Protein AF-A0A8S2X2M3-F1 (afdb_monomer)

InterPro domains:
  IPR010439 MUN domain [PF06292] (15-44)
  IPR027080 Protein Unc-13 [PTHR10480] (1-48)

Sequence (58 aa):
MNVQELSSPPRASGVVKDCVKNCIRHTYHFLFDNCDEVYRRDFENTTGVEKINTTTTD

Foldseek 3Di:
DDDDPDVDPPDPVNVVVVVVVVVVVVVVVVCVVCVPVVCCVPPVVVPPPDPPPPPDDD

Mean predicted aligned error: 11.75 Å

Organism: NCBI:txid1234261

Secondary structure (DSSP, 8-state):
------SSPPPHHHHHHHHHHHHHHHHHHHHHHTHHHHHIIIIITT------------

pLDDT: mean 81.67, std 18.71, range [39.38, 98.62]

Radius of gyration: 24.51 Å; Cα contacts (8 Å, |Δi|>4): 4; chains: 1; bounding box: 62×21×56 Å

Structure (mmCIF, N/CA/C/O backbone):
data_AF-A0A8S2X2M3-F1
#
_entry.id   AF-A0A8S2X2M3-F1
#
loop_
_atom_site.group_PDB
_atom_site.id
_atom_site.type_symbol
_atom_site.label_atom_id
_atom_site.label_alt_id
_atom_site.label_comp_id
_atom_site.label_asym_id
_atom_site.label_entity_id
_atom_site.label_seq_id
_atom_site.pdbx_PDB_ins_code
_atom_site.Cartn_x
_atom_site.Cartn_y
_atom_site.Cartn_z
_atom_site.occupancy
_atom_site.B_iso_or_equiv
_atom_site.auth_seq_id
_atom_site.auth_comp_id
_atom_site.auth_asym_id
_atom_site.auth_atom_id
_atom_site.pdbx_PDB_model_num
ATOM 1 N N . MET A 1 1 ? -18.091 19.392 19.488 1.00 53.59 1 MET A N 1
ATOM 2 C CA . MET A 1 1 ? -18.265 18.173 18.672 1.00 53.59 1 MET A CA 1
ATOM 3 C C . MET A 1 1 ? -19.152 17.249 19.479 1.00 53.59 1 MET A C 1
ATOM 5 O O . MET A 1 1 ? -18.773 16.930 20.598 1.00 53.59 1 MET A O 1
ATOM 9 N N . ASN A 1 2 ? -20.345 16.922 18.986 1.00 56.22 2 ASN A N 1
ATOM 10 C CA . ASN A 1 2 ? -21.223 15.987 19.689 1.00 56.22 2 ASN A CA 1
ATOM 11 C C . ASN A 1 2 ? -20.764 14.575 19.334 1.00 56.22 2 ASN A C 1
ATOM 13 O O . ASN A 1 2 ? -20.609 14.263 18.153 1.00 56.22 2 ASN A O 1
ATOM 17 N N . VAL A 1 3 ? -20.476 13.763 20.349 1.00 72.25 3 VAL A N 1
ATOM 18 C CA . VAL A 1 3 ? -20.092 12.365 20.154 1.00 72.25 3 VAL A CA 1
ATOM 19 C C . VAL A 1 3 ? -21.311 11.633 19.605 1.00 72.25 3 VAL A C 1
ATOM 21 O O . VAL A 1 3 ? -22.386 11.660 20.198 1.00 72.25 3 VAL A O 1
ATOM 24 N N . GLN A 1 4 ? -21.160 11.046 18.422 1.00 73.06 4 GLN A N 1
ATOM 25 C CA . GLN A 1 4 ? -22.195 10.218 17.828 1.00 73.06 4 GLN A CA 1
ATOM 26 C C . GLN A 1 4 ? -22.151 8.856 18.530 1.00 73.06 4 GLN A C 1
ATOM 28 O O . GLN A 1 4 ? -21.194 8.102 18.361 1.00 73.06 4 GLN A O 1
ATOM 33 N N . GLU A 1 5 ? -23.165 8.569 19.345 1.00 79.12 5 GLU A N 1
ATOM 34 C CA . GLU A 1 5 ? -23.316 7.308 20.078 1.00 79.12 5 GLU A CA 1
ATOM 35 C C . GLU A 1 5 ? -23.667 6.176 19.097 1.00 79.12 5 GLU A C 1
ATOM 37 O O . GLU A 1 5 ? -24.827 5.812 18.903 1.00 79.12 5 GLU A O 1
ATOM 42 N N . LEU A 1 6 ? -22.659 5.640 18.403 1.00 75.38 6 LEU A N 1
ATOM 43 C CA . LEU A 1 6 ? -22.804 4.367 17.701 1.00 75.38 6 LEU A CA 1
ATOM 44 C C . LEU A 1 6 ? -22.883 3.240 18.734 1.00 75.38 6 LEU A C 1
ATOM 46 O O . LEU A 1 6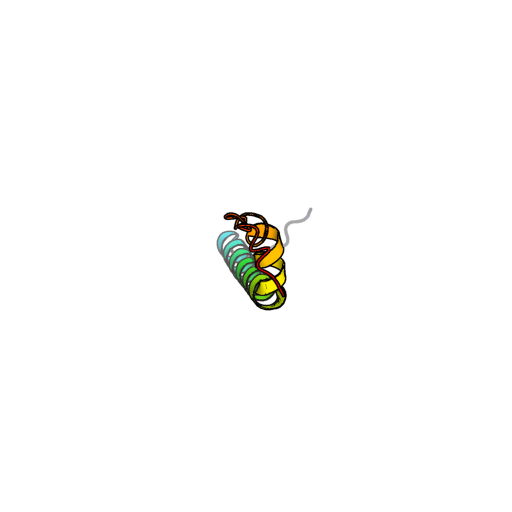 ? -22.080 3.198 19.660 1.00 75.38 6 LEU A O 1
ATOM 50 N N . SER A 1 7 ? -23.779 2.268 18.528 1.00 76.38 7 SER A N 1
ATOM 51 C CA . SER A 1 7 ? -23.932 1.112 19.433 1.00 76.38 7 SER A CA 1
ATOM 52 C C . SER A 1 7 ? -22.647 0.292 19.603 1.00 76.38 7 SER A C 1
ATOM 54 O O . SER A 1 7 ? -22.509 -0.473 20.552 1.00 76.38 7 SER A O 1
ATOM 56 N N . SER A 1 8 ? -21.718 0.414 18.65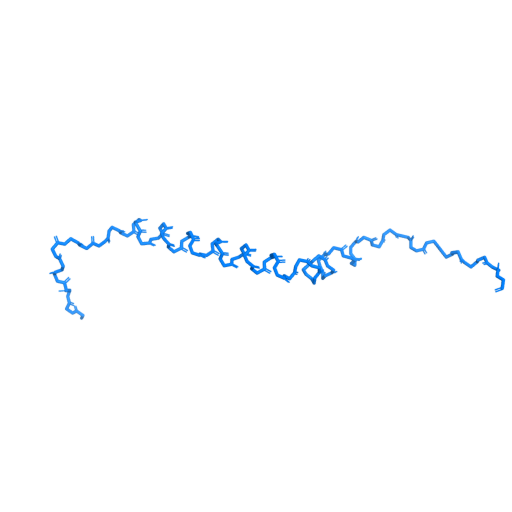6 1.00 79.25 8 SER A N 1
ATOM 57 C CA . SER A 1 8 ? -20.437 -0.283 18.648 1.00 79.25 8 SER A CA 1
ATOM 58 C C . SER A 1 8 ? -19.455 0.478 17.754 1.00 79.25 8 SER A C 1
ATOM 60 O O . SER A 1 8 ? -19.337 0.158 16.566 1.00 79.25 8 SER A O 1
ATOM 62 N N . PRO A 1 9 ? -18.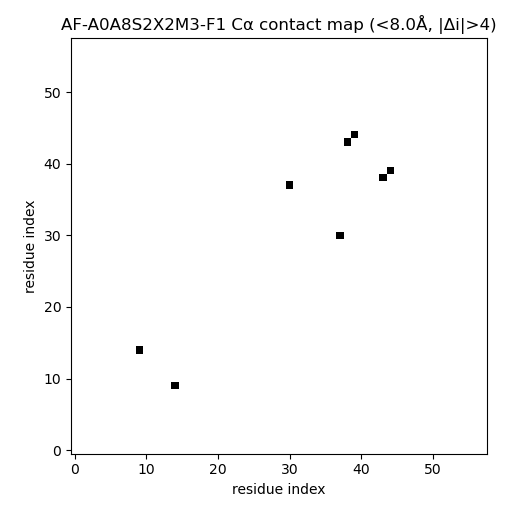776 1.518 18.275 1.00 82.50 9 PRO A N 1
ATOM 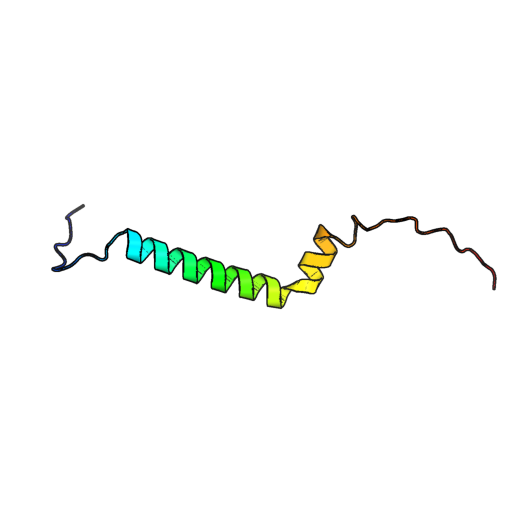63 C CA . PRO A 1 9 ? -17.772 2.238 17.508 1.00 82.50 9 PRO A CA 1
ATOM 64 C C . PRO A 1 9 ? -16.651 1.273 17.091 1.00 82.50 9 PRO A C 1
ATOM 66 O O . PRO A 1 9 ? -16.228 0.428 17.893 1.00 82.50 9 PRO A O 1
ATOM 69 N N . PRO A 1 10 ? -16.156 1.361 15.844 1.00 86.44 10 PRO A N 1
ATOM 70 C CA . PRO A 1 10 ? -15.069 0.509 15.397 1.00 86.44 10 PRO A CA 1
ATOM 71 C C . PRO A 1 10 ? -13.857 0.743 16.295 1.00 86.44 10 PRO A C 1
ATOM 73 O O . PRO A 1 10 ? -13.439 1.879 16.531 1.00 86.44 10 PRO A O 1
ATOM 76 N N . ARG A 1 11 ? -13.283 -0.347 16.815 1.00 91.31 11 ARG A N 1
ATOM 77 C CA . ARG A 1 11 ? -12.072 -0.254 17.634 1.00 91.31 11 ARG A CA 1
ATOM 78 C C . ARG A 1 11 ? -11.004 0.464 16.820 1.00 91.31 11 ARG A C 1
ATOM 80 O O . ARG A 1 11 ? -10.740 0.065 15.687 1.00 91.31 11 ARG A O 1
ATOM 87 N N . ALA A 1 12 ? -10.354 1.462 17.414 1.00 92.38 12 ALA A N 1
ATOM 88 C CA . ALA A 1 12 ? -9.295 2.219 16.749 1.00 92.38 12 ALA A CA 1
ATOM 89 C C . ALA A 1 12 ? -8.222 1.297 16.141 1.00 92.38 12 ALA A C 1
ATOM 91 O O . ALA A 1 12 ? -7.774 1.517 15.023 1.00 92.38 12 ALA A O 1
ATOM 92 N N . SER A 1 13 ? -7.883 0.196 16.822 1.00 95.06 13 SER A N 1
ATOM 93 C CA . SER A 1 13 ? -6.968 -0.822 16.296 1.00 95.06 13 SER A CA 1
ATOM 94 C C . SER A 1 13 ? -7.467 -1.507 15.018 1.00 95.06 13 SER A C 1
ATOM 96 O O . SER A 1 13 ? -6.656 -1.842 14.160 1.00 95.06 13 SER A O 1
ATOM 98 N N . GLY A 1 14 ? -8.779 -1.702 14.865 1.00 94.69 14 GLY A N 1
ATOM 99 C CA . GLY A 1 14 ? -9.395 -2.209 13.638 1.00 94.69 14 GLY A CA 1
ATOM 100 C C . GLY A 1 14 ? -9.267 -1.208 12.494 1.00 94.69 14 GLY A C 1
ATOM 101 O O . GLY A 1 14 ? -8.767 -1.563 11.430 1.00 94.69 14 GLY A O 1
ATOM 102 N N . VAL A 1 15 ? -9.602 0.058 12.758 1.00 95.75 15 VAL A N 1
ATOM 103 C CA . VAL A 1 15 ? -9.461 1.149 11.779 1.00 95.75 15 VAL A CA 1
ATOM 104 C C . VAL A 1 15 ? -8.012 1.270 11.306 1.00 95.75 15 VAL A C 1
ATOM 106 O O . VAL A 1 15 ? -7.743 1.242 10.109 1.00 95.75 15 VAL A O 1
ATOM 109 N N . VAL A 1 16 ? -7.056 1.320 12.239 1.00 97.50 16 VAL A N 1
ATOM 110 C CA . VAL A 1 16 ? -5.626 1.414 11.912 1.00 97.50 16 VAL A CA 1
ATOM 111 C C . VAL A 1 16 ? -5.158 0.190 11.125 1.00 97.50 16 VAL A C 1
ATOM 113 O O . VAL A 1 16 ? -4.435 0.340 10.141 1.00 97.50 16 VAL A O 1
ATOM 116 N N . LYS A 1 17 ? -5.595 -1.019 11.498 1.00 97.56 17 LYS A N 1
ATOM 117 C CA . LYS A 1 17 ? -5.245 -2.247 10.771 1.00 97.56 17 LYS A CA 1
ATOM 118 C C . LYS A 1 17 ? -5.708 -2.196 9.316 1.00 97.56 17 LYS A C 1
ATOM 120 O O . LYS A 1 17 ? -4.961 -2.613 8.431 1.00 97.56 17 LYS A O 1
ATOM 125 N N . ASP A 1 18 ? -6.910 -1.697 9.059 1.00 97.69 18 ASP A N 1
ATOM 126 C CA . ASP A 1 18 ? -7.437 -1.617 7.699 1.00 97.69 18 ASP A CA 1
ATOM 127 C C . ASP A 1 18 ? -6.783 -0.489 6.889 1.00 97.69 18 ASP A C 1
ATOM 129 O O . ASP A 1 18 ? -6.457 -0.704 5.719 1.00 97.69 18 ASP A O 1
ATOM 133 N N . CYS A 1 19 ? -6.440 0.638 7.521 1.00 98.12 19 CYS A N 1
ATOM 134 C CA . CYS A 1 19 ? -5.603 1.673 6.908 1.00 98.12 19 CYS A CA 1
ATOM 135 C C . CYS A 1 19 ? -4.227 1.133 6.487 1.00 98.12 19 CYS A C 1
ATOM 137 O O . CYS A 1 19 ? -3.797 1.365 5.358 1.00 98.12 19 CYS A O 1
ATOM 139 N N . VAL A 1 20 ? -3.547 0.373 7.356 1.00 98.56 20 VAL A N 1
ATOM 140 C CA . VAL A 1 20 ? -2.223 -0.204 7.055 1.00 98.56 20 VAL A CA 1
ATOM 141 C C . VAL A 1 20 ? -2.306 -1.201 5.902 1.00 98.56 20 VAL A C 1
ATOM 143 O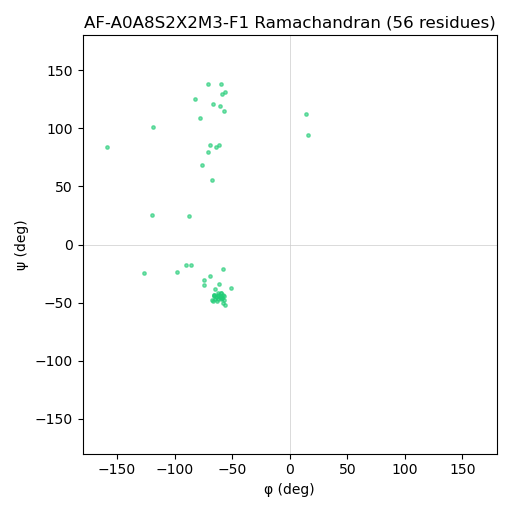 O . VAL A 1 20 ? -1.500 -1.132 4.977 1.00 98.56 20 VAL A O 1
ATOM 146 N N . LYS A 1 21 ? -3.306 -2.093 5.898 1.00 98.44 21 LYS A N 1
ATOM 147 C CA . LYS A 1 21 ? -3.526 -3.007 4.765 1.00 98.44 21 LYS A CA 1
ATOM 148 C C . LYS A 1 21 ? -3.739 -2.243 3.463 1.00 98.44 21 LYS A C 1
ATOM 150 O O . LYS A 1 21 ? -3.213 -2.647 2.430 1.00 98.44 21 LYS A O 1
ATOM 155 N N . ASN A 1 22 ? -4.532 -1.171 3.500 1.00 98.31 22 ASN A N 1
ATOM 156 C CA . ASN A 1 22 ? -4.803 -0.378 2.310 1.00 98.31 22 ASN A CA 1
ATOM 1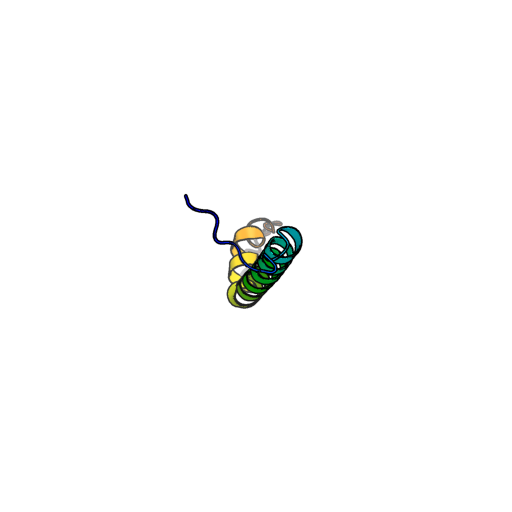57 C C . ASN A 1 22 ? -3.544 0.334 1.805 1.00 98.31 22 ASN A C 1
ATOM 159 O O . ASN A 1 22 ? -3.271 0.296 0.609 1.00 98.31 22 ASN A O 1
ATOM 163 N N . CYS A 1 23 ? -2.759 0.909 2.718 1.00 98.62 23 CYS A N 1
ATOM 164 C CA . CYS A 1 23 ? -1.473 1.529 2.415 1.00 98.62 23 CYS A CA 1
ATOM 165 C C . CYS A 1 23 ? -0.538 0.535 1.715 1.00 98.62 23 CYS A C 1
ATOM 167 O O . CYS A 1 23 ? -0.089 0.800 0.608 1.00 98.62 23 CYS A O 1
ATOM 169 N N . ILE A 1 24 ? -0.347 -0.659 2.287 1.00 98.56 24 ILE A N 1
ATOM 170 C CA . ILE A 1 24 ? 0.528 -1.689 1.706 1.00 98.56 24 ILE A CA 1
ATOM 171 C C . ILE A 1 24 ? 0.059 -2.108 0.307 1.00 98.56 24 ILE A C 1
ATOM 173 O O . ILE A 1 24 ? 0.891 -2.248 -0.584 1.00 98.56 24 ILE A O 1
ATOM 177 N N . ARG A 1 25 ? -1.254 -2.282 0.084 1.00 98.44 25 ARG A N 1
ATOM 178 C CA . ARG A 1 25 ? -1.780 -2.610 -1.255 1.00 98.44 25 ARG A CA 1
ATOM 179 C C . ARG A 1 25 ? -1.462 -1.523 -2.277 1.00 98.44 25 ARG A C 1
ATOM 181 O O . ARG A 1 25 ? -1.006 -1.850 -3.366 1.00 98.44 25 ARG A O 1
ATOM 188 N N . HIS A 1 26 ? -1.664 -0.257 -1.916 1.00 98.25 26 HIS A N 1
ATOM 189 C CA . HIS A 1 26 ? -1.359 0.867 -2.803 1.00 98.25 26 HIS A CA 1
ATOM 190 C C . HIS A 1 26 ? 0.143 0.972 -3.076 1.00 98.25 26 HIS A C 1
ATOM 192 O O . HIS A 1 26 ? 0.535 1.129 -4.227 1.00 98.25 26 HIS A O 1
ATOM 198 N N . THR A 1 27 ? 0.982 0.813 -2.050 1.00 98.44 27 THR A N 1
ATOM 199 C CA . THR A 1 27 ? 2.440 0.789 -2.212 1.00 98.44 27 THR A CA 1
ATOM 200 C C . THR A 1 27 ? 2.879 -0.346 -3.130 1.00 98.44 27 THR A C 1
ATOM 202 O O . THR A 1 27 ? 3.703 -0.131 -4.011 1.00 98.44 27 THR A O 1
ATOM 205 N N . TYR A 1 28 ? 2.321 -1.547 -2.961 1.00 98.38 28 TYR A N 1
ATOM 206 C CA . TYR A 1 28 ? 2.677 -2.690 -3.797 1.00 98.38 28 TYR A CA 1
ATOM 207 C C . TYR A 1 28 ? 2.260 -2.485 -5.256 1.00 98.38 28 TYR A C 1
ATOM 209 O O . TYR A 1 28 ? 3.067 -2.731 -6.145 1.00 98.38 28 TYR A O 1
ATOM 217 N N . HIS A 1 29 ? 1.046 -1.981 -5.505 1.00 98.44 29 HIS A N 1
ATOM 218 C CA . HIS A 1 29 ? 0.607 -1.633 -6.859 1.00 98.44 29 HIS A CA 1
ATOM 219 C C . HIS A 1 29 ? 1.518 -0.577 -7.492 1.00 98.44 29 HIS A C 1
ATOM 221 O O . HIS A 1 29 ? 1.993 -0.776 -8.601 1.00 98.44 29 HIS A O 1
ATOM 227 N N . PHE A 1 30 ? 1.840 0.498 -6.763 1.00 97.88 30 PHE A N 1
ATOM 228 C CA . PHE A 1 30 ? 2.748 1.534 -7.256 1.00 97.88 30 PHE A CA 1
ATOM 229 C C . PHE A 1 30 ? 4.116 0.965 -7.648 1.00 9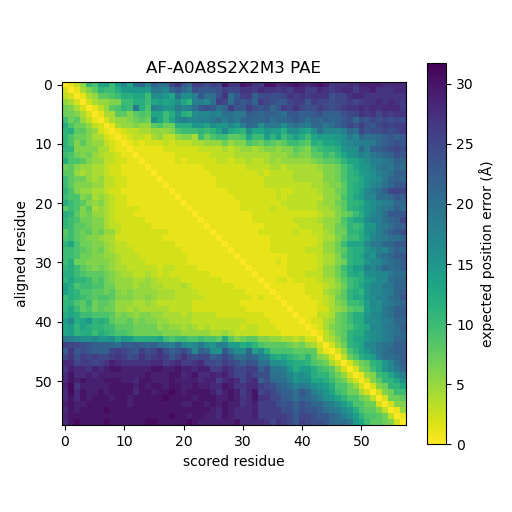7.88 30 PHE A C 1
ATOM 231 O O . PHE A 1 30 ? 4.621 1.265 -8.728 1.00 97.88 30 PHE A O 1
ATOM 238 N N . LEU A 1 31 ? 4.712 0.135 -6.790 1.00 97.75 31 LEU A N 1
ATOM 239 C CA . LEU A 1 31 ? 6.009 -0.478 -7.074 1.00 97.75 31 LEU A CA 1
ATOM 240 C C . LEU A 1 31 ? 5.944 -1.440 -8.261 1.00 97.75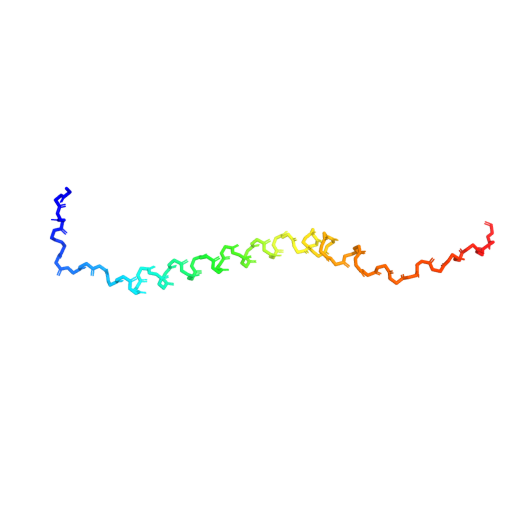 31 LEU A C 1
ATOM 242 O O . LEU A 1 31 ? 6.888 -1.492 -9.040 1.00 97.75 31 LEU A O 1
ATOM 246 N N . PHE A 1 32 ? 4.853 -2.194 -8.396 1.00 97.50 32 PHE A N 1
ATOM 247 C CA . PHE A 1 32 ? 4.662 -3.123 -9.503 1.00 97.50 32 PHE A CA 1
ATOM 248 C C . PHE A 1 32 ? 4.528 -2.385 -10.841 1.00 97.50 32 PHE A C 1
ATOM 250 O O . PHE A 1 32 ? 5.249 -2.703 -11.784 1.00 97.50 32 PHE A O 1
ATOM 257 N N . ASP A 1 33 ? 3.675 -1.361 -10.896 1.00 98.19 33 ASP A N 1
ATOM 258 C CA . ASP A 1 33 ? 3.400 -0.603 -12.121 1.00 98.19 33 ASP A CA 1
ATOM 259 C C . ASP A 1 33 ? 4.599 0.247 -12.576 1.00 98.19 33 ASP A C 1
ATOM 261 O O . ASP A 1 33 ? 4.756 0.506 -13.766 1.00 98.19 33 ASP A O 1
ATOM 265 N N . ASN A 1 34 ? 5.466 0.665 -11.644 1.00 96.81 34 ASN A N 1
ATOM 266 C CA . ASN A 1 34 ? 6.571 1.599 -11.904 1.00 96.81 34 ASN A CA 1
ATOM 267 C C . ASN A 1 34 ? 7.949 0.988 -11.590 1.00 96.81 34 ASN A C 1
ATOM 269 O O . ASN A 1 34 ? 8.896 1.712 -11.276 1.00 96.81 34 ASN A O 1
ATOM 273 N N . CYS A 1 35 ? 8.071 -0.343 -11.635 1.00 95.81 35 CYS A N 1
ATOM 274 C CA . CYS A 1 35 ? 9.264 -1.053 -11.162 1.00 95.81 35 CYS A CA 1
ATOM 275 C C . CYS A 1 35 ? 10.554 -0.596 -11.864 1.00 95.81 35 CYS A C 1
ATOM 277 O O . CYS A 1 35 ? 11.551 -0.340 -11.191 1.00 95.81 35 CYS A O 1
ATOM 279 N N . ASP A 1 36 ? 10.516 -0.434 -13.190 1.00 94.50 36 ASP A N 1
ATOM 280 C CA . ASP A 1 36 ? 11.675 0.001 -13.980 1.00 94.50 36 ASP A CA 1
ATOM 281 C C . ASP A 1 36 ? 12.104 1.432 -13.632 1.00 94.50 36 ASP A C 1
ATOM 283 O O . ASP A 1 36 ? 13.273 1.680 -13.360 1.00 94.50 36 ASP A O 1
ATOM 287 N N . GLU A 1 37 ? 11.160 2.374 -13.545 1.00 95.31 37 GLU A N 1
ATOM 288 C CA . GLU A 1 37 ? 11.464 3.768 -13.198 1.00 95.31 37 GLU A CA 1
ATOM 289 C C . GLU A 1 37 ? 12.072 3.880 -11.796 1.00 95.31 37 GLU A C 1
ATOM 291 O O . GLU A 1 37 ? 13.094 4.543 -11.606 1.00 95.31 37 GLU A O 1
ATOM 296 N N . VAL A 1 38 ? 11.464 3.205 -10.815 1.00 94.56 38 VAL A N 1
ATOM 297 C CA . VAL A 1 38 ? 11.954 3.188 -9.433 1.00 94.56 38 VAL A CA 1
ATOM 298 C C . VAL A 1 38 ? 13.349 2.563 -9.373 1.00 94.56 38 VAL A C 1
ATOM 300 O O . VAL A 1 38 ? 14.235 3.117 -8.722 1.00 94.56 38 VAL A O 1
ATOM 303 N N . TYR A 1 39 ? 13.574 1.455 -10.088 1.00 94.25 39 TYR A N 1
ATOM 304 C CA . TYR A 1 39 ? 14.884 0.815 -10.147 1.00 94.25 39 TYR A CA 1
ATOM 305 C C . TYR A 1 39 ? 15.932 1.729 -10.784 1.00 94.25 39 TYR A C 1
ATOM 307 O O . TYR A 1 39 ? 17.007 1.934 -10.225 1.00 94.25 39 TYR A O 1
ATOM 315 N N . ARG A 1 40 ? 15.618 2.329 -11.931 1.00 93.12 40 ARG A N 1
ATOM 316 C CA . ARG A 1 40 ? 16.542 3.207 -12.646 1.00 93.12 40 ARG A CA 1
ATOM 317 C C . ARG A 1 40 ? 16.918 4.443 -11.839 1.00 93.12 40 ARG A C 1
ATOM 319 O O . ARG A 1 40 ? 18.094 4.787 -11.735 1.00 93.12 40 ARG A O 1
ATOM 326 N N . ARG A 1 41 ? 15.930 5.083 -11.213 1.00 92.00 41 ARG A N 1
ATOM 327 C CA . ARG A 1 41 ? 16.146 6.260 -10.366 1.00 92.00 41 ARG A CA 1
ATOM 328 C C . ARG A 1 41 ? 17.102 5.964 -9.210 1.00 92.00 41 ARG A C 1
ATOM 330 O O . ARG A 1 41 ? 18.010 6.756 -8.966 1.00 92.00 41 ARG A O 1
ATOM 337 N N . ASP A 1 42 ? 16.898 4.841 -8.526 1.00 91.38 42 ASP A N 1
ATOM 338 C CA . ASP A 1 42 ? 17.549 4.577 -7.239 1.00 91.38 42 ASP A CA 1
ATOM 339 C C . ASP A 1 42 ? 18.807 3.687 -7.367 1.00 91.38 42 ASP A C 1
ATOM 341 O O . ASP A 1 42 ? 19.711 3.769 -6.529 1.00 91.38 42 ASP A O 1
ATOM 345 N N . PHE A 1 43 ? 18.909 2.874 -8.428 1.00 88.19 43 PHE A N 1
ATOM 346 C CA . PHE A 1 43 ? 19.924 1.817 -8.566 1.00 88.19 43 PHE A CA 1
ATOM 347 C C . PHE A 1 43 ? 20.758 1.856 -9.864 1.00 88.19 43 PHE A C 1
ATOM 349 O O . PHE A 1 43 ? 21.896 1.381 -9.874 1.00 88.19 43 PHE A O 1
ATOM 356 N N . GLU A 1 44 ? 20.271 2.436 -10.966 1.00 80.00 44 GLU A N 1
ATOM 357 C CA . GLU A 1 44 ? 21.025 2.459 -12.241 1.00 80.00 44 GLU A CA 1
ATOM 358 C C . GLU A 1 44 ? 22.200 3.458 -12.212 1.00 80.00 44 GLU A C 1
ATOM 360 O O . GLU A 1 44 ? 23.253 3.197 -12.786 1.00 80.00 44 GLU A O 1
ATOM 365 N N . ASN A 1 45 ? 22.092 4.558 -11.458 1.00 66.19 45 ASN A N 1
ATOM 366 C CA . ASN A 1 45 ? 23.192 5.525 -11.301 1.00 66.19 45 ASN A CA 1
ATOM 367 C C . ASN A 1 45 ? 24.191 5.157 -10.189 1.00 66.19 45 ASN A C 1
ATOM 369 O O . ASN A 1 45 ? 25.301 5.686 -10.151 1.00 66.19 45 ASN A O 1
ATOM 373 N N . THR A 1 46 ? 23.814 4.262 -9.273 1.00 60.44 46 THR A N 1
ATOM 374 C CA . THR A 1 46 ? 24.678 3.757 -8.190 1.00 60.44 46 THR A CA 1
ATOM 375 C C . THR A 1 46 ? 25.459 2.508 -8.601 1.00 60.44 46 THR A C 1
ATOM 377 O O . THR A 1 46 ? 26.489 2.212 -8.002 1.00 60.44 46 THR A O 1
ATOM 380 N N . THR A 1 47 ? 25.042 1.825 -9.673 1.00 57.00 47 THR A N 1
ATOM 381 C CA . THR A 1 47 ? 25.770 0.716 -10.319 1.00 57.00 47 THR A CA 1
ATOM 382 C C . THR A 1 47 ? 26.759 1.185 -11.389 1.00 57.00 47 THR A C 1
ATOM 384 O O . THR A 1 47 ? 27.162 0.410 -12.254 1.00 57.00 47 THR A O 1
ATOM 387 N N . GLY A 1 48 ? 27.233 2.431 -11.289 1.00 55.56 48 GLY A N 1
ATOM 388 C CA . GLY A 1 48 ? 28.422 2.922 -11.985 1.00 55.56 48 GLY A CA 1
ATOM 389 C C . GLY A 1 48 ? 29.711 2.261 -11.482 1.00 55.56 48 GLY A C 1
ATOM 390 O O . GLY A 1 48 ? 30.641 2.948 -11.070 1.00 55.56 48 GLY A O 1
ATOM 391 N N . VAL A 1 49 ? 29.776 0.929 -11.518 1.00 53.88 49 VAL A N 1
ATOM 392 C CA . VAL A 1 49 ? 31.036 0.234 -11.761 1.00 53.88 49 VAL A CA 1
ATOM 393 C C . VAL A 1 49 ? 31.491 0.698 -13.136 1.00 53.88 49 VAL A C 1
ATOM 395 O O . VAL A 1 49 ? 30.755 0.557 -14.111 1.00 53.88 49 VAL A O 1
ATOM 398 N N . GLU A 1 50 ? 32.659 1.334 -13.155 1.00 54.81 50 GLU A N 1
ATOM 399 C CA . GLU A 1 50 ? 33.568 1.468 -14.289 1.00 54.81 50 GLU A CA 1
ATOM 400 C C . GLU A 1 50 ? 32.928 1.143 -15.646 1.00 54.81 50 GLU A C 1
ATOM 402 O O . GLU A 1 50 ? 32.960 0.006 -16.121 1.00 54.81 50 GLU A O 1
ATOM 407 N N . LYS A 1 51 ? 32.425 2.169 -16.340 1.00 52.03 51 LYS A N 1
ATOM 408 C CA . LYS A 1 51 ? 32.489 2.128 -17.800 1.00 52.03 51 LYS A CA 1
ATOM 409 C C . LYS A 1 51 ? 33.978 2.138 -18.142 1.00 52.03 51 LYS A C 1
ATOM 411 O O . LYS A 1 51 ? 34.562 3.198 -18.321 1.00 52.03 51 LYS A O 1
ATOM 416 N N . ILE A 1 52 ? 34.611 0.964 -18.120 1.00 55.47 52 ILE A N 1
ATOM 417 C CA . ILE A 1 52 ? 35.927 0.749 -18.707 1.00 55.47 52 ILE A CA 1
ATOM 418 C C . ILE A 1 52 ? 35.749 1.151 -20.158 1.00 55.47 52 ILE A C 1
ATOM 420 O O . ILE A 1 52 ? 34.942 0.573 -20.884 1.00 55.47 52 ILE A O 1
ATOM 424 N N . ASN A 1 53 ? 36.441 2.214 -20.536 1.00 53.41 53 ASN A N 1
ATOM 425 C CA . ASN A 1 53 ? 36.429 2.770 -21.871 1.00 53.41 53 ASN A CA 1
ATOM 426 C C . ASN A 1 53 ? 36.966 1.711 -22.845 1.00 53.41 53 ASN A C 1
ATOM 428 O O . ASN A 1 53 ? 38.151 1.701 -23.170 1.00 53.41 53 ASN A O 1
ATOM 432 N N . THR A 1 54 ? 36.115 0.816 -23.339 1.00 51.41 54 THR A N 1
ATOM 433 C CA . THR A 1 54 ? 36.396 0.039 -24.545 1.00 51.41 54 THR A CA 1
ATOM 434 C C . THR A 1 54 ? 36.190 0.953 -25.746 1.00 51.41 54 THR A C 1
ATOM 436 O O . THR A 1 54 ? 35.261 0.798 -26.531 1.00 51.41 54 THR A O 1
ATOM 439 N N . THR A 1 55 ? 37.078 1.937 -25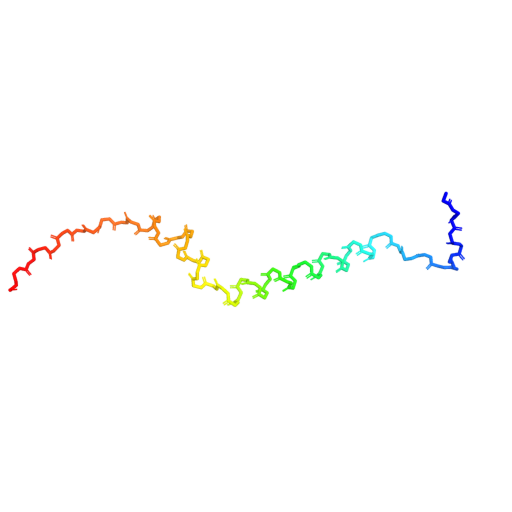.888 1.00 53.72 55 THR A N 1
ATOM 440 C CA . THR A 1 55 ? 37.543 2.363 -27.207 1.00 53.72 55 THR A CA 1
ATOM 441 C C . THR A 1 55 ? 38.400 1.227 -27.752 1.00 53.72 55 THR A C 1
ATOM 443 O O . THR A 1 55 ? 39.613 1.191 -27.564 1.00 53.72 55 THR A O 1
ATOM 446 N N . THR A 1 56 ? 37.750 0.261 -28.388 1.00 49.16 56 THR A N 1
ATOM 447 C CA . THR A 1 56 ? 38.394 -0.668 -29.312 1.00 49.16 56 THR A CA 1
ATOM 448 C C . THR A 1 56 ? 37.711 -0.447 -30.651 1.00 49.16 56 THR A C 1
ATOM 450 O O . THR A 1 56 ? 36.556 -0.814 -30.821 1.00 49.16 56 THR A O 1
ATOM 453 N N . THR A 1 57 ? 38.423 0.301 -31.498 1.00 48.53 57 THR A N 1
ATOM 454 C CA . THR A 1 57 ? 38.511 0.151 -32.960 1.00 48.53 57 THR A CA 1
ATOM 455 C C . THR A 1 57 ? 37.458 -0.743 -33.611 1.00 48.53 57 THR A C 1
ATOM 457 O O . THR A 1 57 ? 37.516 -1.959 -33.445 1.00 48.53 57 THR A O 1
ATOM 460 N N . ASP A 1 58 ? 36.568 -0.133 -34.393 1.00 39.38 58 ASP A N 1
ATOM 461 C CA . ASP A 1 58 ? 36.657 -0.122 -35.863 1.00 39.38 58 ASP A CA 1
ATOM 462 C C . ASP A 1 58 ? 36.028 1.166 -36.425 1.00 39.38 58 ASP A C 1
ATOM 464 O O . ASP A 1 58 ? 35.038 1.651 -35.826 1.00 39.38 58 ASP A O 1
#

Solvent-accessible surface area (backbone atoms only — not comparable to full-atom values): 3799 Å² total; per-residue (Å²): 134,82,83,78,85,58,99,71,68,78,53,65,69,57,56,52,52,52,52,50,53,51,49,52,52,53,52,51,51,53,48,66,78,39,42,66,61,56,43,45,74,71,44,57,73,72,61,66,68,72,83,69,81,77,84,66,91,132